Protein AF-A0A023DKV0-F1 (afdb_monomer)

Foldseek 3Di:
DPPFPADWDADPVQAIEGADGDDDFDWDQDPVRGIYTYHDPCHPVVVVVCCVVVVVD

Organism: NCBI:txid1220594

Sequence (57 aa):
MSYGGWGIRWSLKKGRAYTMKGKKGIWIELTDGDGLYLGSQKPEELAKYIQRECLHR

Nearest PDB structures (foldseek):
  4r8g-assembly1_E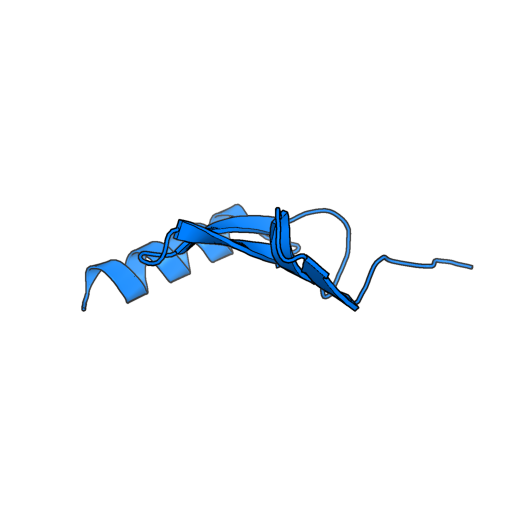  TM=5.168E-01  e=2.184E+00  Mus musculus
  8u1r-assembly1_A  TM=4.738E-01  e=4.862E+00  Langya virus
  4cej-assembly1_B  TM=4.086E-01  e=8.861E+00  Bacillus subtilis subsp. subtilis str. 168

Mean predicted aligned error: 6.18 Å

Structure (mmCIF, N/CA/C/O backbone):
data_AF-A0A023DKV0-F1
#
_entry.id   AF-A0A023DKV0-F1
#
loop_
_atom_site.group_PDB
_atom_site.id
_atom_site.type_symbol
_atom_site.label_atom_id
_atom_site.label_alt_id
_atom_site.label_comp_id
_atom_site.labe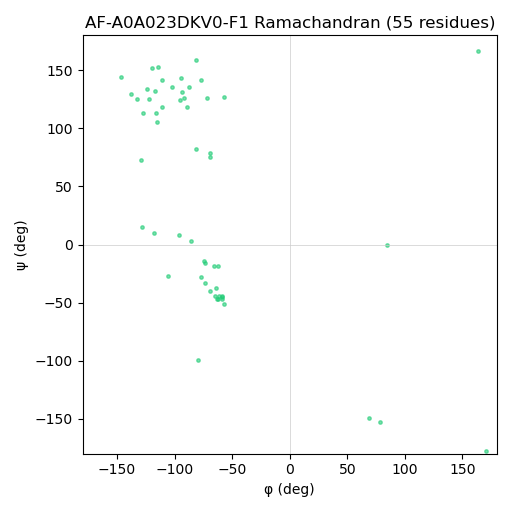l_asym_id
_atom_site.label_entity_id
_atom_site.label_seq_id
_atom_site.pdbx_PDB_ins_code
_atom_site.Cartn_x
_atom_site.Cartn_y
_atom_site.Cartn_z
_atom_site.occupancy
_atom_site.B_iso_or_equiv
_atom_site.auth_seq_id
_atom_site.auth_comp_id
_atom_site.auth_asym_id
_atom_site.auth_atom_id
_atom_site.pdbx_PDB_model_num
ATOM 1 N N . MET A 1 1 ? 14.434 19.671 9.081 1.00 38.59 1 MET A N 1
ATOM 2 C CA . MET A 1 1 ? 13.927 19.403 7.717 1.00 38.59 1 MET A CA 1
ATOM 3 C C . MET A 1 1 ? 13.214 18.060 7.708 1.00 38.59 1 MET A C 1
ATOM 5 O O . MET A 1 1 ? 13.844 17.024 7.540 1.00 38.59 1 MET A O 1
ATOM 9 N N . SER A 1 2 ? 11.908 18.063 7.974 1.00 36.41 2 SER A N 1
ATOM 10 C CA . SER A 1 2 ? 11.100 16.842 7.960 1.00 36.41 2 SER A CA 1
ATOM 11 C C . SER A 1 2 ? 10.728 16.520 6.522 1.00 36.41 2 SER A C 1
ATOM 13 O O . SER A 1 2 ? 9.635 16.855 6.074 1.00 36.41 2 SER A O 1
ATOM 15 N N . TYR A 1 3 ? 11.635 15.876 5.790 1.00 41.50 3 TYR A N 1
ATOM 16 C CA . TYR A 1 3 ? 11.270 15.185 4.558 1.00 41.50 3 TYR A CA 1
ATOM 17 C C . TYR A 1 3 ? 10.416 13.971 4.947 1.00 41.50 3 TYR A C 1
ATOM 19 O O . TYR A 1 3 ? 10.874 12.831 5.015 1.00 41.50 3 TYR A O 1
ATOM 27 N N . GLY A 1 4 ? 9.159 14.243 5.310 1.00 48.06 4 GLY A N 1
ATOM 28 C CA . GLY A 1 4 ? 8.105 13.247 5.313 1.00 48.06 4 GLY A CA 1
ATOM 29 C C . GLY A 1 4 ? 8.032 12.696 3.898 1.00 48.06 4 GLY A C 1
ATOM 30 O O . GLY A 1 4 ? 7.986 13.463 2.943 1.00 48.06 4 GLY A O 1
ATOM 31 N N . GLY A 1 5 ? 8.112 11.379 3.754 1.00 60.19 5 GLY A N 1
ATOM 32 C CA . GLY A 1 5 ? 8.025 10.719 2.457 1.00 60.19 5 GLY A CA 1
ATOM 33 C C . GLY A 1 5 ? 6.610 10.828 1.895 1.00 60.19 5 GLY A C 1
ATOM 34 O O . GLY A 1 5 ? 5.840 9.880 2.003 1.00 60.19 5 GLY A O 1
ATOM 35 N N . TRP A 1 6 ? 6.274 11.982 1.331 1.00 69.31 6 TRP A N 1
ATOM 36 C CA . TRP A 1 6 ? 5.081 12.212 0.524 1.00 69.31 6 TRP A CA 1
ATOM 37 C C . TRP A 1 6 ? 5.471 11.996 -0.937 1.00 69.31 6 TRP A C 1
ATOM 39 O O . TRP A 1 6 ? 6.502 12.511 -1.375 1.00 69.31 6 TRP A O 1
ATOM 49 N N . GLY A 1 7 ? 4.697 11.222 -1.690 1.00 77.06 7 GLY A N 1
ATOM 50 C CA . GLY A 1 7 ? 4.946 11.080 -3.118 1.00 77.06 7 GLY A CA 1
ATOM 51 C C . GLY A 1 7 ? 4.262 9.900 -3.787 1.00 77.06 7 GLY A C 1
ATOM 52 O O . GLY A 1 7 ? 3.769 8.968 -3.151 1.00 77.06 7 GLY A O 1
ATOM 53 N N . ILE A 1 8 ? 4.285 9.966 -5.114 1.00 82.75 8 ILE A N 1
ATOM 54 C CA . ILE A 1 8 ? 3.915 8.877 -6.008 1.00 82.75 8 ILE A CA 1
ATOM 55 C C . ILE A 1 8 ? 5.210 8.167 -6.386 1.00 82.75 8 ILE A C 1
ATOM 57 O O . ILE A 1 8 ? 6.145 8.796 -6.881 1.00 82.75 8 ILE A O 1
ATOM 61 N N . ARG A 1 9 ? 5.285 6.863 -6.142 1.00 84.81 9 ARG A N 1
ATOM 62 C CA . ARG A 1 9 ? 6.383 6.022 -6.619 1.00 84.81 9 ARG A CA 1
ATOM 63 C C . ARG A 1 9 ? 5.811 4.994 -7.567 1.00 84.81 9 ARG A C 1
ATOM 65 O O . ARG A 1 9 ? 4.826 4.339 -7.242 1.00 84.81 9 ARG A O 1
ATOM 72 N N . TRP A 1 10 ? 6.450 4.836 -8.715 1.00 83.31 10 TRP A N 1
ATOM 73 C CA . TRP A 1 10 ? 6.086 3.807 -9.671 1.00 83.31 10 TRP A CA 1
ATOM 74 C C . TRP A 1 10 ? 7.299 2.944 -9.978 1.00 83.31 10 TRP A C 1
ATOM 76 O O . TRP A 1 10 ? 8.406 3.445 -10.171 1.00 83.31 10 TRP A O 1
ATOM 86 N N . SER A 1 11 ? 7.100 1.634 -9.963 1.00 82.50 11 SER A N 1
ATOM 87 C CA . SER A 1 11 ? 8.109 0.651 -10.300 1.00 82.50 11 SER A CA 1
ATOM 88 C C . SER A 1 11 ? 7.471 -0.433 -11.145 1.00 82.50 11 SER A C 1
ATOM 90 O O . SER A 1 11 ? 6.501 -1.052 -10.729 1.00 82.50 11 SER A O 1
ATOM 92 N N . LEU A 1 12 ? 8.093 -0.740 -12.278 1.00 76.94 12 LEU A N 1
ATOM 93 C CA . LEU A 1 12 ? 7.676 -1.850 -13.138 1.00 76.94 12 LEU A CA 1
ATOM 94 C C . LEU A 1 12 ? 7.770 -3.223 -12.446 1.00 76.94 12 LEU A C 1
ATOM 96 O O . LEU A 1 12 ? 7.171 -4.177 -12.914 1.00 76.94 12 LEU A O 1
ATOM 100 N N . LYS A 1 13 ? 8.535 -3.342 -11.348 1.00 78.62 13 LYS A N 1
ATOM 101 C CA . LYS A 1 13 ? 8.698 -4.599 -10.589 1.00 78.62 13 LYS A CA 1
ATOM 102 C C . LYS A 1 13 ? 7.957 -4.624 -9.255 1.00 78.62 13 LYS A C 1
ATOM 104 O O . LYS A 1 13 ? 7.697 -5.695 -8.728 1.00 78.62 13 LYS A O 1
ATOM 109 N N . LYS A 1 14 ? 7.726 -3.455 -8.653 1.00 75.81 14 LYS A N 1
ATOM 110 C CA . LYS A 1 14 ? 7.151 -3.321 -7.303 1.00 75.81 14 LYS A CA 1
ATOM 111 C C . LYS A 1 14 ? 5.809 -2.588 -7.313 1.00 75.81 14 LYS A C 1
ATOM 113 O O . LYS A 1 14 ? 5.341 -2.195 -6.257 1.00 75.81 14 LYS A O 1
ATOM 118 N N . GLY A 1 15 ? 5.229 -2.341 -8.483 1.00 85.75 15 GLY A N 1
ATOM 119 C CA . GLY A 1 15 ? 3.954 -1.653 -8.616 1.00 85.75 15 GLY A CA 1
ATOM 120 C C . GLY A 1 15 ? 3.995 -0.170 -8.232 1.00 85.75 15 GLY A C 1
ATOM 121 O O . GLY A 1 15 ? 4.988 0.539 -8.432 1.00 85.75 15 GLY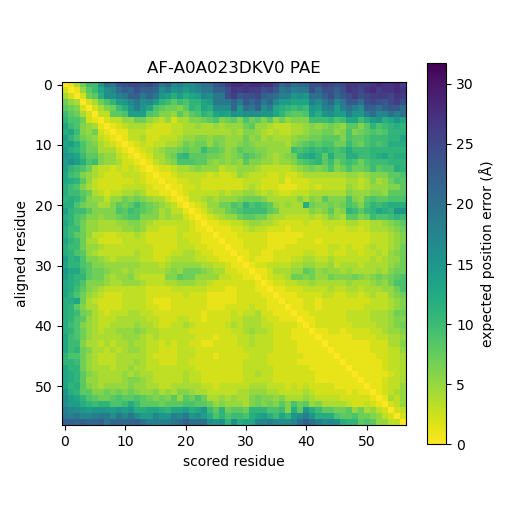 A O 1
ATOM 122 N N . ARG A 1 16 ? 2.870 0.330 -7.726 1.00 90.75 16 ARG A N 1
ATOM 123 C CA . ARG A 1 16 ? 2.595 1.748 -7.460 1.00 90.75 16 ARG A CA 1
ATOM 124 C C . ARG A 1 16 ? 2.521 1.998 -5.962 1.00 90.75 16 ARG A C 1
ATOM 126 O O . ARG A 1 16 ? 1.962 1.197 -5.229 1.00 90.75 16 ARG A O 1
ATOM 133 N N . ALA A 1 17 ? 3.034 3.127 -5.495 1.00 89.94 17 ALA A N 1
ATOM 134 C CA . ALA A 1 17 ? 2.879 3.563 -4.115 1.00 89.94 17 ALA A CA 1
ATOM 135 C C . ALA A 1 17 ? 2.451 5.026 -4.061 1.00 89.94 17 ALA A C 1
ATOM 137 O O . ALA A 1 17 ? 3.135 5.892 -4.603 1.00 89.94 17 ALA A O 1
ATOM 138 N N . TYR A 1 18 ? 1.351 5.297 -3.367 1.00 88.88 18 TYR A N 1
ATOM 139 C CA . TYR A 1 18 ? 0.830 6.638 -3.140 1.00 88.88 18 TYR A CA 1
ATOM 140 C C . TYR A 1 18 ? 0.896 6.935 -1.654 1.00 88.88 18 TYR A C 1
ATOM 142 O O . TYR A 1 18 ? 0.097 6.415 -0.877 1.00 88.88 18 TYR A O 1
ATOM 150 N N . THR A 1 19 ? 1.850 7.763 -1.238 1.00 87.94 19 THR A N 1
ATOM 151 C CA . THR A 1 19 ? 1.940 8.195 0.153 1.00 87.94 19 THR A CA 1
ATOM 152 C C . THR A 1 19 ? 1.603 9.662 0.259 1.00 87.94 19 THR A C 1
ATOM 154 O O . THR A 1 19 ? 2.274 10.536 -0.288 1.00 87.94 19 THR A O 1
ATOM 157 N N . MET A 1 20 ? 0.537 9.917 1.006 1.00 78.88 20 MET A N 1
ATOM 158 C CA . MET A 1 20 ? 0.320 11.213 1.601 1.00 78.88 20 MET A CA 1
ATOM 159 C C . MET A 1 20 ? 1.207 11.271 2.852 1.00 78.88 20 MET A C 1
ATOM 161 O O . MET A 1 20 ? 2.412 11.432 2.734 1.00 78.88 20 MET A O 1
ATOM 165 N N . LYS A 1 21 ? 0.698 11.047 4.061 1.00 80.31 21 LYS A N 1
ATOM 166 C CA . LYS A 1 21 ? 1.490 11.241 5.287 1.00 80.31 21 LYS A CA 1
ATOM 167 C C . LYS A 1 21 ? 2.161 9.974 5.795 1.00 80.31 21 LYS A C 1
ATOM 169 O O . LYS A 1 21 ? 1.519 8.931 5.885 1.00 80.31 21 LYS A O 1
ATOM 174 N N . GLY A 1 22 ? 3.377 10.128 6.320 1.00 75.69 22 GLY A N 1
ATOM 175 C CA . GLY A 1 22 ? 4.001 9.167 7.233 1.00 75.69 22 GLY A CA 1
ATOM 176 C C . GLY A 1 22 ? 4.593 7.933 6.551 1.00 75.69 22 GLY A C 1
ATOM 177 O O . GLY A 1 22 ? 5.066 8.007 5.425 1.00 75.69 22 GLY A O 1
ATOM 178 N N . LYS A 1 23 ? 4.645 6.816 7.287 1.00 81.75 23 LYS A N 1
ATOM 179 C CA . LYS A 1 23 ? 5.297 5.554 6.873 1.00 81.75 23 LYS A CA 1
ATOM 180 C C . LYS A 1 23 ? 4.377 4.333 7.014 1.00 81.75 23 LYS A C 1
ATOM 182 O O . LYS A 1 23 ? 4.850 3.204 7.064 1.00 81.75 23 LYS A O 1
ATOM 187 N N . LYS A 1 24 ? 3.076 4.576 7.176 1.00 88.56 24 LYS A N 1
ATOM 188 C CA . LYS A 1 24 ? 2.045 3.554 7.373 1.00 88.56 24 LYS A CA 1
ATOM 189 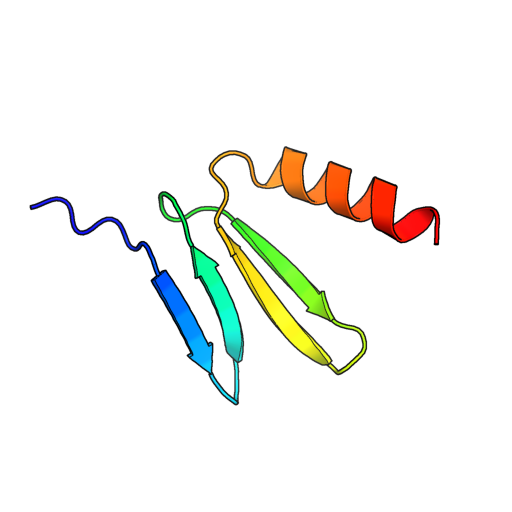C C . LYS A 1 24 ? 1.104 3.562 6.180 1.00 88.56 24 LYS A C 1
ATOM 191 O O . LYS A 1 24 ? 0.936 4.595 5.533 1.00 88.56 24 LYS A O 1
ATOM 196 N N . GLY A 1 25 ? 0.500 2.418 5.908 1.00 91.50 25 GLY A N 1
ATOM 197 C CA . GLY A 1 25 ? -0.336 2.212 4.742 1.00 91.50 25 GLY A CA 1
ATOM 198 C C . GLY A 1 25 ? -0.690 0.748 4.578 1.00 91.50 25 GLY A C 1
ATOM 199 O O . GLY A 1 25 ? -0.310 -0.081 5.405 1.00 91.50 25 GLY A O 1
ATOM 200 N N . ILE A 1 26 ? -1.406 0.456 3.506 1.00 93.06 26 ILE A N 1
ATOM 201 C CA . ILE A 1 26 ? -1.835 -0.890 3.140 1.00 93.06 26 ILE A CA 1
ATOM 202 C C . ILE A 1 26 ? -1.259 -1.267 1.784 1.00 93.06 26 ILE A C 1
ATOM 204 O O . ILE A 1 26 ? -1.004 -0.398 0.949 1.00 93.06 26 ILE A O 1
ATOM 208 N N . TRP A 1 27 ? -1.067 -2.564 1.583 1.00 91.75 27 TRP A N 1
ATOM 209 C CA . TRP A 1 27 ? -0.761 -3.137 0.282 1.00 91.75 27 TRP A CA 1
ATOM 210 C C . TRP A 1 27 ? -2.022 -3.768 -0.294 1.00 91.75 27 TRP A C 1
ATOM 212 O O . TRP A 1 27 ? -2.752 -4.449 0.424 1.00 91.75 27 T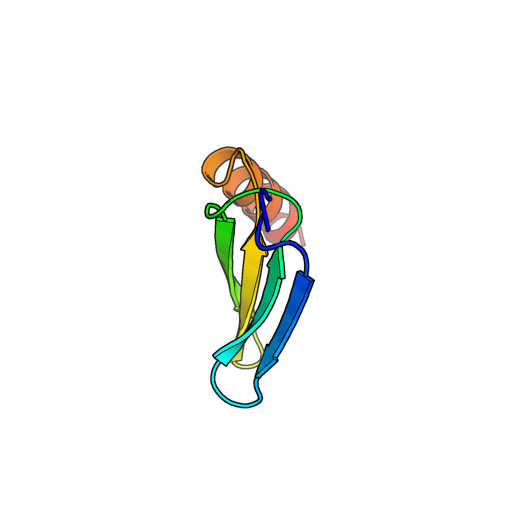RP A O 1
ATOM 222 N N . ILE A 1 28 ? -2.264 -3.526 -1.574 1.00 91.56 28 ILE A N 1
ATOM 223 C CA . ILE A 1 28 ? -3.365 -4.091 -2.341 1.00 91.56 28 ILE A CA 1
ATOM 224 C C . ILE A 1 28 ? -2.738 -4.829 -3.515 1.00 91.56 28 ILE A C 1
ATOM 226 O O . ILE A 1 28 ? -1.953 -4.250 -4.265 1.00 91.56 28 ILE A O 1
ATOM 230 N N . GLU A 1 29 ? -3.075 -6.103 -3.653 1.00 91.12 29 GLU A N 1
ATOM 231 C CA . GLU A 1 29 ? -2.794 -6.866 -4.863 1.00 91.12 29 GLU A CA 1
ATOM 232 C C . GLU A 1 29 ? -3.983 -6.691 -5.806 1.00 91.12 29 GLU A C 1
ATOM 234 O O . GLU A 1 29 ? -5.126 -6.981 -5.444 1.00 91.12 29 GLU A O 1
ATOM 239 N N . LEU A 1 30 ? -3.725 -6.106 -6.971 1.00 88.88 30 LEU A N 1
ATOM 240 C CA . LEU A 1 30 ? -4.735 -5.887 -7.996 1.00 88.88 30 LEU A CA 1
ATOM 241 C C . LEU A 1 30 ? -4.931 -7.172 -8.813 1.00 88.88 30 LEU A C 1
ATOM 243 O O . LEU A 1 30 ? -4.064 -8.042 -8.861 1.00 88.88 30 LEU A O 1
ATOM 247 N N . THR A 1 31 ? -6.078 -7.297 -9.480 1.00 88.06 31 THR A N 1
ATOM 248 C CA . THR A 1 31 ? -6.440 -8.510 -10.239 1.00 88.06 31 THR A CA 1
ATOM 249 C C . THR A 1 31 ? -5.543 -8.771 -11.452 1.00 88.06 31 THR A C 1
ATOM 251 O O . THR A 1 31 ? -5.525 -9.883 -11.968 1.00 88.06 31 THR A O 1
ATOM 254 N N . ASP A 1 32 ? -4.823 -7.754 -11.926 1.00 86.75 32 ASP A N 1
ATOM 255 C CA . ASP A 1 32 ? -3.823 -7.827 -12.998 1.00 86.75 32 ASP A CA 1
ATOM 256 C C . ASP A 1 32 ? -2.421 -8.231 -12.492 1.00 86.75 32 ASP A C 1
ATOM 258 O O . ASP A 1 32 ? -1.482 -8.308 -13.282 1.00 86.75 32 ASP A O 1
ATOM 262 N N . GLY A 1 33 ? -2.275 -8.520 -11.192 1.00 84.94 33 GLY A N 1
ATOM 263 C CA . GLY A 1 33 ? -1.014 -8.902 -10.552 1.00 84.94 33 GLY A CA 1
ATOM 264 C C . GLY A 1 33 ? -0.141 -7.717 -10.132 1.00 84.94 33 GLY A C 1
ATOM 265 O O . GLY A 1 33 ? 0.931 -7.920 -9.557 1.00 84.94 33 GLY A O 1
ATOM 266 N N . ASP A 1 34 ? -0.580 -6.480 -10.386 1.00 87.62 34 ASP A N 1
ATOM 267 C CA . ASP A 1 34 ? 0.142 -5.280 -9.975 1.00 87.62 34 ASP A CA 1
ATOM 268 C C . ASP A 1 34 ? -0.046 -5.003 -8.474 1.00 87.62 34 ASP A C 1
ATOM 270 O O . ASP A 1 34 ? -1.126 -5.135 -7.894 1.00 87.62 34 ASP A O 1
ATOM 274 N N . GLY A 1 35 ? 1.027 -4.543 -7.832 1.00 91.38 35 GLY A N 1
ATOM 275 C CA . GLY A 1 35 ? 0.993 -4.097 -6.443 1.00 91.38 35 GLY A CA 1
ATOM 276 C C . GLY A 1 35 ? 0.622 -2.623 -6.307 1.00 91.38 35 GLY A C 1
ATOM 277 O O . GLY A 1 35 ? 1.172 -1.770 -7.004 1.00 91.38 35 GLY A O 1
ATOM 278 N N . LEU A 1 36 ? -0.257 -2.292 -5.365 1.00 90.75 36 LEU A N 1
ATOM 279 C CA . LEU A 1 36 ? -0.614 -0.920 -5.020 1.00 90.75 36 LEU A CA 1
ATOM 280 C C . LEU A 1 36 ? -0.455 -0.680 -3.515 1.00 90.75 36 LEU A C 1
ATOM 282 O O . LEU A 1 36 ? -1.217 -1.189 -2.699 1.00 90.75 36 LEU A O 1
ATOM 286 N N . TYR A 1 37 ? 0.503 0.160 -3.136 1.00 91.38 37 TYR A N 1
ATOM 287 C CA . TYR A 1 37 ? 0.644 0.664 -1.776 1.00 91.38 37 TYR A CA 1
ATOM 288 C C . TYR A 1 37 ? -0.099 1.987 -1.598 1.00 91.38 37 TYR A C 1
ATOM 290 O O . TYR A 1 37 ? 0.171 2.961 -2.304 1.00 91.38 37 TYR A O 1
ATOM 298 N N . LEU A 1 38 ? -0.978 2.060 -0.602 1.00 90.94 38 LEU A N 1
ATOM 299 C CA . LEU A 1 38 ? -1.678 3.286 -0.221 1.00 90.94 38 LEU A CA 1
ATOM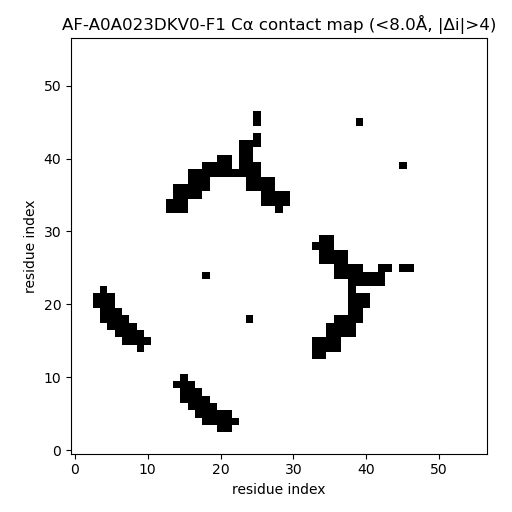 300 C C . LEU A 1 38 ? -1.274 3.700 1.191 1.00 90.94 38 LEU A C 1
ATOM 302 O O . LEU A 1 38 ? -1.587 3.026 2.173 1.00 90.94 38 LEU A O 1
ATOM 306 N N . GLY A 1 39 ? -0.585 4.833 1.296 1.00 90.88 39 GLY A N 1
ATOM 307 C CA . GLY A 1 39 ? -0.179 5.433 2.558 1.00 90.88 39 GLY A CA 1
ATOM 308 C C . GLY A 1 39 ? -1.368 6.029 3.306 1.00 90.88 39 GLY A C 1
ATOM 309 O O . GLY A 1 39 ? -2.079 6.883 2.781 1.00 90.88 39 GLY A O 1
ATOM 310 N N . SER A 1 40 ? -1.549 5.626 4.561 1.00 90.19 40 SER A N 1
ATOM 311 C CA . SER A 1 40 ? -2.605 6.112 5.446 1.00 90.19 40 SER A CA 1
ATOM 312 C C . SER A 1 40 ? -2.121 6.149 6.891 1.00 90.19 40 SER A C 1
ATOM 314 O O . SER A 1 40 ? -1.386 5.275 7.349 1.00 90.19 40 SER A O 1
ATOM 316 N N . GLN A 1 41 ? -2.570 7.155 7.641 1.00 90.44 41 GLN A N 1
ATOM 317 C CA . GLN A 1 41 ? -2.356 7.210 9.091 1.00 90.44 41 GLN A CA 1
ATOM 318 C C . GLN A 1 41 ? -3.236 6.207 9.852 1.00 90.44 41 GLN A C 1
ATOM 320 O O . GLN A 1 41 ? -2.947 5.912 11.008 1.00 90.44 41 GLN A O 1
ATOM 325 N N . LYS A 1 42 ? -4.271 5.675 9.193 1.00 92.50 42 LYS A N 1
ATOM 326 C CA . LYS A 1 42 ? -5.197 4.669 9.716 1.00 92.50 42 LYS A CA 1
ATOM 327 C C . LYS A 1 42 ? -5.314 3.501 8.723 1.00 92.50 42 LYS A C 1
ATOM 329 O O . LYS A 1 42 ? -6.295 3.425 7.977 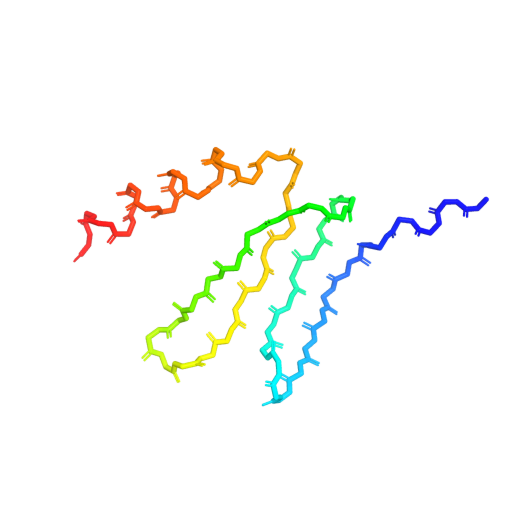1.00 92.50 42 LYS A O 1
ATOM 334 N N . PRO A 1 43 ? -4.283 2.648 8.614 1.00 91.44 43 PRO A N 1
ATOM 335 C CA . PRO A 1 43 ? -4.247 1.599 7.600 1.00 91.44 43 PRO A CA 1
ATOM 336 C C . PRO A 1 43 ? -5.360 0.556 7.787 1.00 91.44 43 PRO A C 1
ATOM 338 O O . PRO A 1 43 ? -5.961 0.140 6.802 1.00 91.44 43 PRO A O 1
ATOM 341 N N . GLU A 1 44 ? -5.707 0.188 9.023 1.00 93.75 44 GLU A N 1
ATOM 342 C CA . GLU A 1 44 ? -6.733 -0.829 9.287 1.00 93.75 44 GLU A CA 1
ATOM 343 C C . GLU A 1 44 ? -8.140 -0.345 8.907 1.00 93.75 44 GLU A C 1
ATOM 345 O O . GLU A 1 44 ? -8.935 -1.099 8.348 1.00 93.75 44 GLU A O 1
ATOM 350 N N . GLU A 1 45 ? -8.453 0.923 9.191 1.00 94.75 45 GLU A N 1
ATOM 351 C CA . GLU A 1 45 ? -9.733 1.537 8.825 1.00 94.75 45 GLU A CA 1
ATOM 352 C C . GLU A 1 45 ? -9.867 1.625 7.298 1.00 94.75 45 GLU A C 1
ATOM 354 O O . GLU A 1 45 ? -10.888 1.221 6.744 1.00 94.75 45 GLU A O 1
ATOM 359 N N . LEU A 1 46 ? -8.804 2.055 6.609 1.00 92.31 46 LEU A N 1
ATOM 360 C CA . LEU A 1 46 ? -8.772 2.108 5.148 1.00 92.31 46 LEU A CA 1
ATOM 361 C C . LEU A 1 46 ? -8.997 0.725 4.516 1.00 92.31 46 LEU A C 1
ATOM 363 O O . LEU A 1 46 ? -9.803 0.607 3.595 1.00 92.31 46 LEU A O 1
ATOM 367 N N . ALA A 1 47 ? -8.332 -0.318 5.024 1.00 93.00 47 ALA A N 1
ATOM 368 C CA . ALA A 1 47 ? -8.523 -1.683 4.533 1.00 93.00 47 ALA A CA 1
ATOM 369 C C . ALA A 1 47 ? -9.980 -2.145 4.676 1.00 93.00 47 ALA A C 1
ATOM 371 O O . ALA A 1 47 ? -10.539 -2.702 3.734 1.00 93.00 47 ALA A O 1
ATOM 372 N N . LYS A 1 48 ? -10.615 -1.871 5.825 1.00 94.62 48 LYS A N 1
ATOM 373 C CA . LYS A 1 48 ? -12.025 -2.218 6.064 1.00 94.62 48 LYS A CA 1
ATOM 374 C C . LYS A 1 48 ? -12.965 -1.528 5.080 1.00 94.62 48 LYS A C 1
ATOM 376 O O . LYS A 1 48 ? -13.863 -2.181 4.557 1.00 94.62 48 LYS A O 1
ATOM 381 N N . TYR A 1 49 ? -12.763 -0.235 4.818 1.00 94.00 49 TYR A N 1
ATOM 382 C CA . TYR A 1 49 ? -13.576 0.495 3.842 1.00 94.00 49 TYR A CA 1
ATOM 383 C C . TYR A 1 49 ? -13.415 -0.069 2.433 1.00 94.00 49 TYR A C 1
ATOM 385 O O . TYR A 1 49 ? -14.413 -0.323 1.771 1.00 94.00 49 TYR A O 1
ATOM 393 N N . ILE A 1 50 ? -12.180 -0.321 1.994 1.00 91.12 50 ILE A N 1
ATOM 394 C CA . ILE A 1 50 ? -11.929 -0.879 0.660 1.00 91.12 50 ILE A CA 1
ATOM 395 C C . ILE A 1 50 ? -12.562 -2.261 0.527 1.00 91.12 50 ILE A C 1
ATOM 397 O O . ILE A 1 50 ? -13.264 -2.508 -0.444 1.00 91.12 50 ILE A O 1
ATOM 401 N N . GLN A 1 51 ? -12.379 -3.142 1.513 1.00 90.56 51 GLN A N 1
ATOM 402 C CA . GLN A 1 51 ? -13.009 -4.463 1.495 1.00 90.56 51 GLN A CA 1
ATOM 403 C C . GLN A 1 51 ? -14.531 -4.347 1.422 1.00 90.56 51 GLN A C 1
ATOM 405 O O . GLN A 1 51 ? -15.143 -4.997 0.582 1.00 90.56 51 GLN A O 1
ATOM 410 N N . ARG A 1 52 ? -15.139 -3.483 2.245 1.00 92.69 52 ARG A N 1
ATOM 411 C CA . ARG A 1 52 ? -16.586 -3.252 2.224 1.00 92.69 52 ARG A CA 1
ATOM 412 C C . ARG A 1 52 ? -17.068 -2.817 0.842 1.00 92.69 52 ARG A C 1
ATOM 414 O O . ARG A 1 52 ? -18.009 -3.412 0.338 1.00 92.69 52 ARG A O 1
ATOM 421 N N . GLU A 1 53 ? -16.447 -1.811 0.240 1.00 90.06 53 GLU A N 1
ATOM 422 C CA . GLU A 1 53 ? -16.908 -1.260 -1.041 1.00 90.06 53 GLU A CA 1
ATOM 423 C C . GLU A 1 53 ? -16.607 -2.189 -2.228 1.00 90.06 53 GLU A C 1
ATOM 425 O O . GLU A 1 53 ? -17.397 -2.264 -3.166 1.00 90.06 53 GLU A O 1
ATOM 430 N N . CYS A 1 54 ? -15.497 -2.933 -2.191 1.00 82.44 54 CYS A N 1
ATOM 431 C CA . CYS A 1 54 ? -15.138 -3.880 -3.247 1.00 82.44 54 CYS A CA 1
ATOM 432 C C . CYS A 1 54 ? -15.931 -5.193 -3.182 1.00 82.44 54 CYS A C 1
ATOM 434 O O . CYS A 1 54 ? -16.147 -5.791 -4.225 1.00 82.44 54 CYS A O 1
ATOM 436 N N . LEU A 1 55 ? -16.388 -5.634 -2.003 1.00 68.38 55 LEU A N 1
ATOM 437 C CA . LEU A 1 55 ? -17.214 -6.845 -1.848 1.00 68.38 55 LEU A CA 1
ATOM 438 C C . LEU A 1 55 ? -18.670 -6.666 -2.317 1.00 68.38 55 LEU A C 1
ATOM 440 O O . LEU A 1 55 ? -19.385 -7.653 -2.449 1.00 68.38 55 LEU A O 1
AT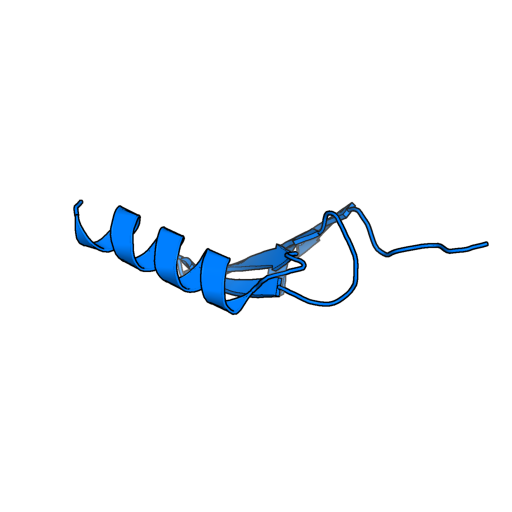OM 444 N N . HIS A 1 56 ? -19.123 -5.427 -2.534 1.00 60.47 56 HIS A N 1
ATOM 445 C CA . HIS A 1 56 ? -20.484 -5.120 -3.001 1.00 60.47 56 HIS A CA 1
ATOM 446 C C . HIS A 1 56 ? -20.578 -4.909 -4.523 1.00 60.47 56 HIS A C 1
ATOM 448 O O . HIS A 1 56 ? -21.625 -4.483 -5.014 1.00 60.47 56 HIS A O 1
ATOM 454 N N . ARG A 1 57 ? -19.502 -5.176 -5.267 1.00 53.47 57 ARG A N 1
ATOM 455 C CA . ARG A 1 57 ? -19.466 -5.145 -6.733 1.00 53.47 57 ARG A CA 1
ATOM 456 C C . ARG A 1 57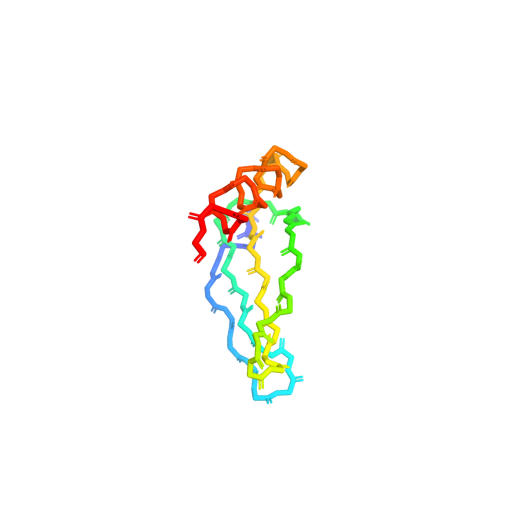 ? -19.172 -6.527 -7.283 1.00 53.47 57 ARG A C 1
ATOM 458 O O . ARG A 1 57 ? -19.725 -6.816 -8.363 1.00 53.47 57 ARG A O 1
#

pLDDT: mean 82.3, std 14.41, range [36.41, 94.75]

Radius of gyration: 12.49 Å; Cα contacts (8 Å, |Δi|>4): 93; chains: 1; bounding box: 34×28×23 Å

Solvent-accessible surface area (backbone atoms only — not comparable to full-atom values): 3406 Å² total; per-residue (Å²): 134,86,81,61,60,56,46,80,46,79,38,101,88,69,25,36,33,44,27,56,58,64,93,40,46,41,80,43,80,44,97,88,74,46,38,38,35,44,36,27,93,52,33,70,62,52,49,52,51,50,51,56,62,59,73,76,110

Secondary structure (DSSP, 8-state):
------EEEEETTTEEEEESSSS-EEEEE-TTS-EEEEE-SSHHHHHHHHHHHHTT-